Protein AF-A0AAJ0SCK2-F1 (afdb_monomer_lite)

pLDDT: mean 83.74, std 9.67, range [59.34, 94.38]

Sequence (66 aa):
MRLRFFFNHTVEPEQLAKALRQVNFILALETMREDKTLQHEIIKLETSFYWLNELAEILNPYLDVE

Radius of gyration: 14.03 Å; chains: 1; bounding box: 30×28×34 Å

Secondary structure (DSSP, 8-state):
-HHHHHHHHTS-HHHHHHHHHHHHHHHHHHHHS--GGGHHHHHHHHHHHHHHHHHHHHH-TTTT--

Structure (mmCIF, N/CA/C/O backbone):
data_AF-A0AAJ0SCK2-F1
#
_entry.id   AF-A0AAJ0SCK2-F1
#
loop_
_atom_site.group_PDB
_atom_site.id
_atom_site.type_symbol
_atom_site.label_atom_id
_atom_site.label_alt_id
_atom_site.label_comp_id
_atom_site.label_asym_id
_atom_site.label_entity_id
_atom_site.label_seq_id
_atom_site.pdbx_PDB_ins_code
_atom_site.Cartn_x
_atom_site.Cartn_y
_atom_site.Cartn_z
_atom_site.occupancy
_atom_site.B_iso_or_equiv
_atom_site.auth_seq_id
_atom_site.auth_comp_id
_atom_site.auth_asym_id
_atom_site.auth_atom_id
_atom_site.pdbx_PDB_model_num
ATOM 1 N N . MET A 1 1 ? 10.531 14.292 -13.282 1.00 75.88 1 MET A N 1
ATOM 2 C CA . MET A 1 1 ? 11.709 13.400 -13.434 1.00 75.88 1 MET A CA 1
ATOM 3 C C . MET A 1 1 ? 12.078 12.606 -12.176 1.00 75.88 1 MET A C 1
ATOM 5 O O . MET A 1 1 ? 12.422 11.446 -12.330 1.00 75.88 1 MET A O 1
ATOM 9 N N . ARG A 1 2 ? 11.980 13.149 -10.952 1.00 88.31 2 ARG A N 1
ATOM 10 C CA . ARG A 1 2 ? 12.416 12.447 -9.721 1.00 88.31 2 ARG A CA 1
ATOM 11 C C . ARG A 1 2 ? 11.646 11.156 -9.403 1.00 88.31 2 ARG A C 1
ATOM 13 O O . ARG A 1 2 ? 12.276 10.158 -9.088 1.00 88.31 2 ARG A O 1
ATOM 20 N N . LEU A 1 3 ? 10.318 11.154 -9.560 1.00 86.94 3 LEU A N 1
ATOM 21 C CA . LEU A 1 3 ? 9.496 9.953 -9.332 1.00 86.94 3 LEU A CA 1
ATOM 22 C C . LEU A 1 3 ? 9.842 8.823 -10.307 1.00 86.94 3 LEU A C 1
ATOM 24 O O . LEU A 1 3 ? 10.088 7.703 -9.887 1.00 86.94 3 LEU A O 1
ATOM 28 N N . ARG A 1 4 ? 9.954 9.136 -11.604 1.00 87.50 4 ARG A N 1
ATOM 29 C CA . ARG A 1 4 ? 10.349 8.155 -12.626 1.00 87.50 4 ARG A CA 1
ATOM 30 C C . ARG A 1 4 ? 11.722 7.549 -12.340 1.00 87.50 4 ARG A C 1
ATOM 32 O O . ARG A 1 4 ? 11.915 6.365 -12.550 1.00 87.50 4 ARG A O 1
ATOM 39 N N . PHE A 1 5 ? 12.674 8.354 -11.865 1.00 91.94 5 PHE A N 1
ATOM 40 C CA . PHE A 1 5 ? 13.980 7.830 -11.477 1.00 91.94 5 PHE A CA 1
ATOM 41 C C . PHE A 1 5 ? 13.868 6.871 -10.287 1.00 91.94 5 PHE A C 1
ATOM 43 O O . PHE A 1 5 ? 14.382 5.762 -10.372 1.00 91.94 5 PHE A O 1
ATOM 50 N N . PHE A 1 6 ? 13.150 7.274 -9.234 1.00 89.94 6 PHE A N 1
ATOM 51 C CA . PHE A 1 6 ? 12.932 6.470 -8.033 1.00 89.94 6 PHE A CA 1
ATOM 52 C C . PHE A 1 6 ? 12.299 5.106 -8.348 1.00 89.94 6 PHE A C 1
ATOM 54 O O . PHE A 1 6 ? 12.872 4.078 -7.999 1.00 89.94 6 PHE A O 1
ATOM 61 N N . PHE A 1 7 ? 11.183 5.088 -9.081 1.00 87.06 7 PHE A N 1
ATOM 62 C CA . PHE A 1 7 ? 10.484 3.845 -9.430 1.00 87.06 7 PHE A CA 1
ATOM 63 C C . PHE A 1 7 ? 11.267 2.941 -10.386 1.00 87.06 7 PHE A C 1
ATOM 65 O O . PHE A 1 7 ? 11.031 1.742 -10.408 1.00 87.06 7 PHE A O 1
ATOM 72 N N . ASN A 1 8 ? 12.197 3.496 -11.166 1.00 86.31 8 ASN A N 1
ATOM 73 C CA . ASN A 1 8 ? 12.976 2.711 -12.122 1.00 86.31 8 ASN A CA 1
ATOM 74 C C . ASN A 1 8 ? 14.327 2.227 -11.571 1.00 86.31 8 ASN A C 1
ATOM 76 O O . ASN A 1 8 ? 14.928 1.352 -12.183 1.00 86.31 8 ASN A O 1
ATOM 80 N N . HIS A 1 9 ? 14.857 2.839 -10.505 1.00 91.12 9 HIS A N 1
ATOM 81 C CA . HIS A 1 9 ? 16.245 2.595 -10.075 1.00 91.12 9 HIS A CA 1
ATOM 82 C C . HIS A 1 9 ? 16.440 2.461 -8.564 1.00 91.12 9 HIS A C 1
ATOM 84 O O . HIS A 1 9 ? 17.540 2.132 -8.134 1.00 91.12 9 HIS A O 1
ATOM 90 N N . THR A 1 10 ? 15.452 2.804 -7.736 1.00 90.75 10 THR A N 1
ATOM 91 C CA . THR A 1 10 ? 15.628 2.854 -6.273 1.00 90.75 10 THR A CA 1
ATOM 92 C C . THR A 1 10 ? 14.857 1.763 -5.549 1.00 90.75 10 THR A C 1
ATOM 94 O O . THR A 1 10 ? 15.258 1.368 -4.459 1.00 90.75 10 THR A O 1
ATOM 97 N N . VAL A 1 11 ? 13.761 1.276 -6.125 1.00 89.62 11 VAL A N 1
ATOM 98 C CA . VAL A 1 11 ? 12.883 0.317 -5.463 1.00 89.62 11 VAL A CA 1
ATOM 99 C C . VAL A 1 11 ? 12.309 -0.664 -6.472 1.00 89.62 11 VAL A C 1
ATOM 101 O O . VAL A 1 11 ? 11.916 -0.262 -7.565 1.00 89.62 11 VAL A O 1
ATOM 104 N N . GLU A 1 12 ? 12.241 -1.936 -6.090 1.00 93.00 12 GLU A N 1
ATOM 105 C CA . GLU A 1 12 ? 11.535 -2.948 -6.870 1.00 93.00 12 GLU A CA 1
ATOM 106 C C . GLU A 1 12 ? 10.018 -2.718 -6.751 1.00 93.00 12 GLU A C 1
ATOM 108 O O . GLU A 1 12 ? 9.502 -2.707 -5.624 1.00 93.00 12 GLU A O 1
ATOM 113 N N . PRO A 1 13 ? 9.285 -2.534 -7.868 1.00 90.12 13 PRO A N 1
ATOM 114 C CA . PRO A 1 13 ? 7.857 -2.211 -7.841 1.00 90.12 13 PRO A CA 1
ATOM 115 C C . PRO A 1 13 ? 7.024 -3.206 -7.032 1.00 90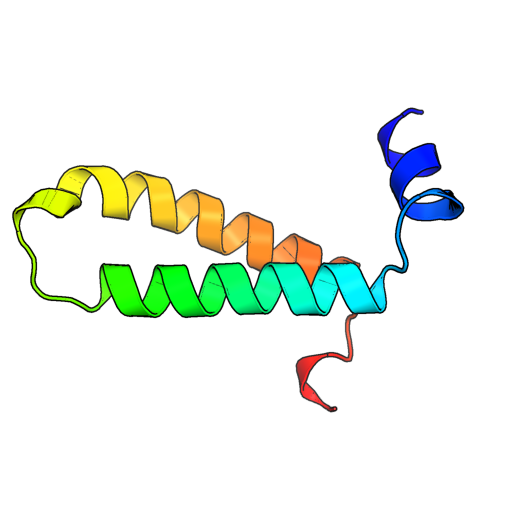.12 13 PRO A C 1
ATOM 117 O O . PRO A 1 13 ? 6.177 -2.80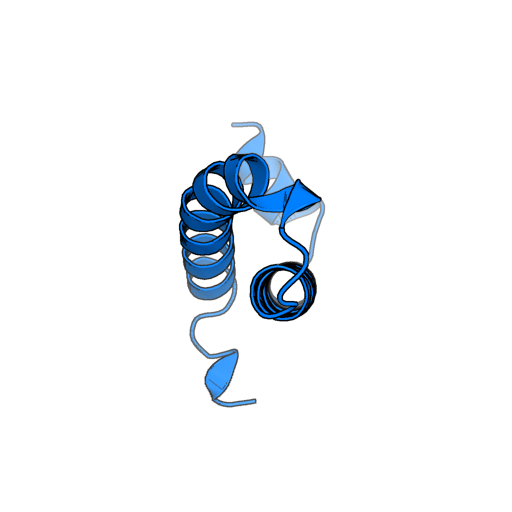1 -6.239 1.00 90.12 13 PRO A O 1
ATOM 120 N N . GLU A 1 14 ? 7.319 -4.499 -7.163 1.00 90.88 14 GLU A N 1
ATOM 121 C CA . GLU A 1 14 ? 6.622 -5.573 -6.453 1.00 90.88 14 GLU A CA 1
ATOM 122 C C . GLU A 1 14 ? 6.818 -5.488 -4.931 1.00 90.88 14 GLU A C 1
ATOM 124 O O . GLU A 1 14 ? 5.861 -5.600 -4.161 1.00 90.88 14 GLU A O 1
ATOM 129 N N . GLN A 1 15 ? 8.051 -5.228 -4.483 1.00 92.06 15 GLN A N 1
ATOM 130 C CA . GLN A 1 15 ? 8.360 -5.082 -3.059 1.00 92.06 15 GLN A CA 1
ATOM 131 C C . GLN A 1 15 ? 7.685 -3.842 -2.473 1.00 92.06 15 GLN A C 1
ATOM 133 O O . GLN A 1 15 ? 7.150 -3.891 -1.364 1.00 92.06 15 GLN A O 1
ATOM 138 N N . LEU A 1 16 ? 7.669 -2.737 -3.226 1.00 93.88 16 LEU A N 1
ATOM 139 C CA . LEU A 1 16 ? 6.977 -1.528 -2.798 1.00 93.88 16 LEU A CA 1
ATOM 140 C C . LEU A 1 16 ? 5.464 -1.746 -2.725 1.00 93.88 16 LEU A C 1
ATOM 142 O O . LEU A 1 16 ? 4.851 -1.343 -1.742 1.00 93.88 16 LEU A O 1
ATOM 146 N N . ALA A 1 17 ? 4.868 -2.416 -3.711 1.00 93.25 17 ALA A N 1
ATOM 147 C CA . ALA A 1 17 ? 3.446 -2.742 -3.701 1.00 93.25 17 ALA A CA 1
ATOM 148 C C . ALA A 1 17 ? 3.069 -3.581 -2.464 1.00 93.25 17 ALA A C 1
ATOM 150 O O . ALA A 1 17 ? 2.101 -3.264 -1.769 1.00 93.25 17 ALA A O 1
ATOM 151 N N . LYS A 1 18 ? 3.889 -4.587 -2.118 1.00 93.25 18 LYS A N 1
ATOM 152 C CA . LYS A 1 18 ? 3.734 -5.396 -0.894 1.00 93.25 18 LYS A CA 1
ATOM 153 C C . LYS A 1 18 ? 3.812 -4.540 0.373 1.00 93.25 18 LYS A C 1
ATOM 155 O O . LYS A 1 18 ? 2.942 -4.650 1.237 1.00 93.25 18 LYS A O 1
ATOM 160 N N . ALA A 1 19 ? 4.797 -3.647 0.467 1.00 93.88 19 ALA A N 1
ATOM 161 C CA . ALA A 1 19 ? 4.943 -2.745 1.610 1.00 93.88 19 ALA A CA 1
ATOM 162 C C . ALA A 1 19 ? 3.751 -1.777 1.751 1.00 93.88 19 ALA A C 1
ATOM 164 O O . ALA A 1 19 ? 3.235 -1.588 2.852 1.00 93.88 19 ALA A O 1
ATOM 165 N N . LEU A 1 20 ? 3.270 -1.203 0.643 1.00 94.38 20 LEU A N 1
ATOM 166 C CA . LEU A 1 20 ? 2.110 -0.304 0.636 1.00 94.38 20 LEU A CA 1
ATOM 167 C C . LEU A 1 20 ? 0.835 -1.019 1.102 1.00 94.38 20 LEU A C 1
ATOM 169 O O . LEU A 1 20 ? 0.095 -0.474 1.922 1.00 94.38 20 LEU A O 1
ATOM 173 N N . ARG A 1 21 ? 0.607 -2.263 0.663 1.00 90.81 21 ARG A N 1
ATOM 174 C CA . ARG A 1 21 ? -0.519 -3.076 1.147 1.00 90.81 21 ARG A CA 1
ATOM 175 C C . ARG A 1 21 ? -0.431 -3.411 2.624 1.00 90.81 21 ARG A C 1
ATOM 177 O O . ARG A 1 21 ? -1.446 -3.356 3.310 1.00 90.81 21 ARG A O 1
ATOM 184 N N . GLN A 1 22 ? 0.758 -3.740 3.125 1.00 91.75 22 GLN A N 1
ATOM 185 C CA . GLN A 1 22 ? 0.956 -3.987 4.554 1.00 91.75 22 GLN A CA 1
ATOM 186 C C . GLN A 1 22 ? 0.611 -2.750 5.385 1.00 91.75 22 GLN A C 1
ATOM 188 O O . GLN A 1 22 ? -0.090 -2.867 6.390 1.00 91.75 22 GLN A O 1
ATOM 193 N N . VAL A 1 23 ? 1.044 -1.566 4.941 1.00 91.06 23 VAL A N 1
ATOM 194 C CA . VAL A 1 23 ? 0.665 -0.299 5.577 1.00 91.06 23 VAL A CA 1
ATOM 195 C C . VAL A 1 23 ? -0.852 -0.126 5.544 1.00 91.06 23 VAL A C 1
ATOM 197 O O . VAL A 1 23 ? -1.446 0.082 6.596 1.00 91.06 23 VAL A O 1
ATOM 200 N N . ASN A 1 24 ? -1.497 -0.294 4.388 1.00 90.38 24 ASN A N 1
ATOM 201 C CA . ASN A 1 24 ? -2.953 -0.186 4.280 1.00 90.38 24 ASN A CA 1
ATOM 202 C C . ASN A 1 24 ? -3.697 -1.167 5.189 1.00 90.38 24 ASN A C 1
ATOM 204 O O . ASN A 1 24 ? -4.654 -0.773 5.850 1.00 90.38 24 ASN A O 1
ATOM 208 N N . PHE A 1 25 ? -3.241 -2.414 5.288 1.00 87.25 25 PHE A N 1
ATOM 209 C CA . PHE A 1 25 ? -3.830 -3.402 6.187 1.00 87.25 25 PHE A CA 1
ATOM 210 C C . PHE A 1 25 ? -3.741 -2.969 7.656 1.00 87.25 25 PHE A C 1
ATOM 212 O O . PHE A 1 25 ? -4.737 -3.025 8.373 1.00 87.25 25 PHE A O 1
ATOM 219 N N . ILE A 1 26 ? -2.578 -2.480 8.098 1.00 86.00 26 ILE A N 1
ATOM 220 C CA . ILE A 1 26 ? -2.401 -1.961 9.461 1.00 86.00 26 ILE A CA 1
ATOM 221 C C . ILE A 1 26 ? -3.316 -0.756 9.698 1.00 86.00 26 ILE A C 1
ATOM 223 O O . ILE A 1 26 ? -3.988 -0.696 10.724 1.00 86.00 26 ILE A O 1
ATOM 227 N N . LEU A 1 27 ? -3.394 0.172 8.742 1.00 84.19 27 LEU A N 1
ATOM 228 C CA . LEU A 1 27 ? -4.276 1.333 8.845 1.00 84.19 27 LEU A CA 1
ATOM 229 C C . LEU A 1 27 ? -5.747 0.919 8.957 1.00 84.19 27 LEU A C 1
ATOM 231 O O . LEU A 1 27 ? -6.453 1.453 9.805 1.00 84.19 27 LEU A O 1
ATOM 235 N N . ALA A 1 28 ? -6.195 -0.058 8.165 1.00 83.94 28 ALA A N 1
ATOM 236 C CA . ALA A 1 28 ? -7.550 -0.597 8.252 1.00 83.94 28 ALA A CA 1
ATOM 237 C C . ALA A 1 28 ? -7.825 -1.261 9.611 1.00 83.94 28 ALA A C 1
ATOM 239 O O . ALA A 1 28 ? -8.895 -1.083 10.184 1.00 83.94 28 ALA A O 1
ATOM 240 N N . LEU A 1 29 ? -6.860 -1.999 10.166 1.00 83.19 29 LEU A N 1
ATOM 241 C CA . LEU A 1 29 ? -7.009 -2.581 11.501 1.00 83.19 29 LEU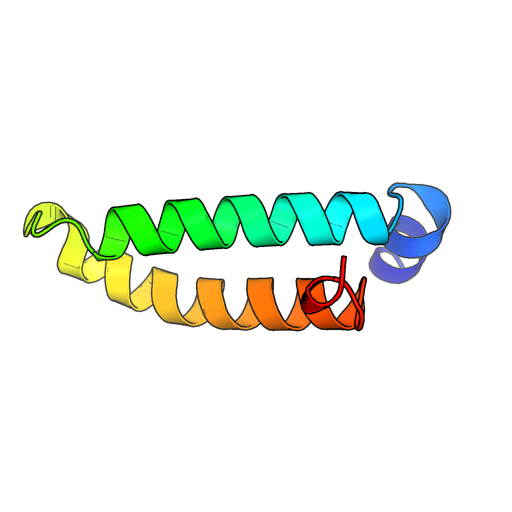 A CA 1
ATOM 242 C C . LEU A 1 29 ? -7.153 -1.508 12.585 1.00 83.19 29 LEU A C 1
ATOM 244 O O . LEU A 1 29 ? -7.977 -1.664 13.485 1.00 83.19 29 LEU A O 1
ATOM 248 N N . GLU A 1 30 ? -6.372 -0.431 12.511 1.00 77.44 30 GLU A N 1
ATOM 249 C CA . GLU A 1 30 ? -6.448 0.665 13.480 1.00 77.44 30 GLU A CA 1
ATOM 250 C C . GLU A 1 30 ? -7.747 1.471 13.337 1.00 77.44 30 GLU A C 1
ATOM 252 O O . GLU A 1 30 ? -8.332 1.847 14.349 1.00 77.44 30 GLU A O 1
ATOM 257 N N . THR A 1 31 ? -8.264 1.679 12.120 1.00 74.56 31 THR A N 1
ATOM 258 C CA . THR A 1 31 ? -9.559 2.361 11.920 1.00 74.56 31 THR A CA 1
ATOM 259 C C . THR A 1 31 ? -10.748 1.517 12.385 1.00 74.56 31 THR A C 1
ATOM 261 O O . THR A 1 31 ? -11.765 2.071 12.795 1.00 74.56 31 THR A O 1
ATOM 264 N N . MET A 1 32 ? -10.630 0.184 12.352 1.00 79.00 32 MET A N 1
ATOM 265 C CA . MET A 1 32 ? -11.642 -0.742 12.874 1.00 79.00 32 MET A CA 1
ATOM 266 C C . MET A 1 32 ? -11.645 -0.843 14.405 1.00 79.00 32 MET A C 1
ATOM 268 O O . MET A 1 32 ? -12.604 -1.366 14.975 1.00 79.00 32 MET A O 1
ATOM 272 N N . ARG A 1 33 ? -10.601 -0.366 15.097 1.00 77.38 33 ARG A N 1
ATOM 273 C CA . ARG A 1 33 ? -10.635 -0.269 16.560 1.00 77.38 33 ARG A CA 1
ATOM 274 C C . ARG A 1 33 ? -11.620 0.828 16.948 1.00 77.38 33 ARG A C 1
ATOM 276 O O . ARG A 1 33 ? -11.501 1.962 16.502 1.00 77.38 33 ARG A O 1
ATOM 283 N N . GLU A 1 34 ? -12.564 0.515 17.834 1.00 68.81 34 GLU A N 1
ATOM 284 C CA . GLU A 1 34 ? -13.566 1.463 18.355 1.00 68.81 34 GLU A CA 1
ATOM 285 C C . GLU A 1 34 ? -12.970 2.527 19.306 1.00 68.81 34 GLU A C 1
ATOM 287 O O . GLU A 1 34 ? -13.633 3.012 20.229 1.00 68.81 34 GLU A O 1
ATOM 292 N N . ASP A 1 35 ? -11.704 2.903 19.110 1.00 72.81 35 ASP A N 1
ATOM 293 C CA . ASP A 1 35 ? -11.068 3.955 19.881 1.00 72.81 35 ASP A CA 1
ATOM 294 C C . ASP A 1 35 ? -11.557 5.325 19.396 1.00 72.81 35 ASP A C 1
ATOM 296 O O . ASP A 1 35 ? -11.205 5.837 18.330 1.00 72.81 35 ASP A O 1
ATOM 300 N N . LYS A 1 36 ? -12.405 5.945 20.219 1.00 65.81 36 LYS A N 1
ATOM 301 C CA . LYS A 1 36 ? -13.022 7.247 19.938 1.00 65.81 36 LYS A CA 1
ATOM 302 C C . LYS A 1 36 ? -12.003 8.386 19.840 1.00 65.81 36 LYS A C 1
ATOM 304 O O . LYS A 1 36 ? -12.359 9.449 19.333 1.00 65.81 36 LYS A O 1
ATOM 309 N N . THR A 1 37 ? -10.765 8.197 20.303 1.00 69.69 37 THR A N 1
ATOM 310 C CA . THR A 1 37 ? -9.726 9.237 20.254 1.00 69.69 37 THR A CA 1
ATOM 311 C C . THR A 1 37 ? -9.227 9.532 18.837 1.00 69.69 37 THR A C 1
ATOM 313 O O . THR A 1 37 ? -8.736 10.633 18.591 1.00 69.69 37 THR A O 1
ATOM 316 N N . LEU A 1 38 ? -9.431 8.618 17.881 1.00 68.00 38 LEU A N 1
ATOM 317 C CA . LEU A 1 38 ? -8.870 8.711 16.529 1.00 68.00 38 LEU A CA 1
ATOM 318 C C . LEU A 1 38 ? -9.864 9.169 15.449 1.00 68.00 38 LEU A C 1
ATOM 320 O O . LEU A 1 38 ? -9.485 9.273 14.288 1.00 68.00 38 LEU A O 1
ATOM 324 N N . GLN A 1 39 ? -11.114 9.512 15.785 1.00 65.31 39 GLN A N 1
ATOM 325 C CA . GLN A 1 39 ? -12.155 9.823 14.782 1.00 65.31 39 GLN A CA 1
ATOM 326 C C . GLN A 1 39 ? -11.771 10.915 13.763 1.00 65.31 39 GLN A C 1
ATOM 328 O O . GLN A 1 39 ? -12.119 10.813 12.589 1.00 65.31 39 GLN A O 1
ATOM 333 N N . HIS A 1 40 ? -11.017 11.939 14.175 1.00 63.97 40 HIS A N 1
ATOM 334 C CA . HIS A 1 40 ? -10.521 12.975 13.257 1.00 63.97 40 HIS A CA 1
ATOM 335 C C . HIS A 1 40 ? -9.329 12.518 12.399 1.00 63.97 40 HIS A C 1
ATOM 337 O O . HIS A 1 40 ? -9.114 13.058 11.312 1.00 63.97 40 HIS A O 1
ATOM 343 N N . GLU A 1 41 ? -8.546 11.548 12.871 1.00 66.69 41 GLU A N 1
ATOM 344 C CA . GLU A 1 41 ? -7.448 10.951 12.105 1.00 66.69 41 GLU A CA 1
ATOM 345 C C . GLU A 1 41 ? -7.973 9.934 11.088 1.00 66.69 41 GLU A C 1
ATOM 347 O O . GLU A 1 41 ? -7.469 9.892 9.967 1.00 66.69 41 GLU A O 1
ATOM 352 N N . ILE A 1 42 ? -9.053 9.216 11.420 1.00 68.25 42 ILE A N 1
ATOM 353 C CA . ILE A 1 42 ? -9.731 8.251 10.539 1.00 68.25 42 ILE A CA 1
ATOM 354 C C . ILE A 1 42 ? -10.154 8.899 9.207 1.00 68.25 42 ILE A C 1
ATOM 356 O O . ILE A 1 42 ? -9.875 8.349 8.146 1.00 68.25 42 ILE A O 1
ATOM 360 N N . ILE A 1 43 ? -10.719 10.114 9.225 1.00 67.44 43 ILE A N 1
ATOM 361 C CA . ILE A 1 43 ? -11.127 10.822 7.991 1.00 67.44 43 ILE A CA 1
ATOM 362 C C . ILE A 1 43 ? -9.917 11.154 7.094 1.00 67.44 43 ILE A C 1
ATOM 364 O O . ILE A 1 43 ? -9.984 11.056 5.868 1.00 67.44 43 ILE A O 1
ATOM 368 N N . LYS A 1 44 ? -8.775 11.533 7.684 1.00 70.44 44 LYS A N 1
ATOM 369 C CA . LYS A 1 44 ? -7.530 11.782 6.925 1.00 70.44 44 LYS A CA 1
ATOM 370 C C . LYS A 1 44 ? -6.918 10.482 6.395 1.00 70.44 44 LYS A C 1
ATOM 372 O O . LYS A 1 44 ? -6.255 10.477 5.352 1.00 70.44 44 LYS A O 1
ATOM 377 N N . LEU A 1 45 ? -7.145 9.388 7.113 1.00 77.00 45 LEU A N 1
ATOM 378 C CA . LEU A 1 45 ? -6.686 8.055 6.760 1.00 77.00 45 LEU A CA 1
ATOM 379 C C . LEU A 1 45 ? -7.454 7.467 5.577 1.00 77.00 45 LEU A C 1
ATOM 381 O O . LEU A 1 45 ? -6.807 6.856 4.740 1.00 77.00 45 LEU A O 1
ATOM 385 N N . GLU A 1 46 ? -8.757 7.716 5.421 1.00 77.94 46 GLU A N 1
ATOM 386 C CA . GLU A 1 46 ? -9.537 7.217 4.269 1.00 77.94 46 GLU A CA 1
ATOM 387 C C . GLU A 1 46 ? -8.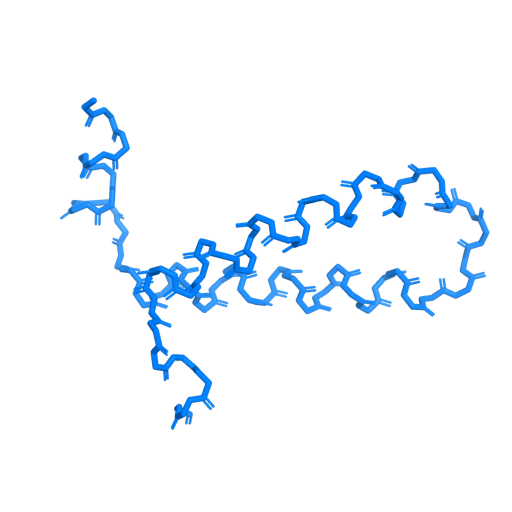964 7.676 2.921 1.00 77.94 46 GLU A C 1
ATOM 389 O O . GLU A 1 46 ? -8.747 6.873 2.013 1.00 77.94 46 GLU A O 1
ATOM 394 N N . THR A 1 47 ? -8.653 8.971 2.799 1.00 83.56 47 THR A N 1
ATOM 395 C CA . THR A 1 47 ? -8.050 9.511 1.567 1.00 83.56 47 THR A CA 1
ATOM 396 C C . THR A 1 47 ? -6.664 8.914 1.327 1.00 83.56 47 THR A C 1
ATOM 398 O O . THR A 1 47 ? -6.305 8.602 0.193 1.00 83.56 47 THR A O 1
ATOM 401 N N . SER A 1 48 ? -5.880 8.738 2.392 1.00 86.12 48 SER A N 1
ATOM 402 C CA . SER A 1 48 ? -4.540 8.154 2.298 1.00 86.12 48 SER A CA 1
ATOM 403 C C . SER A 1 48 ? -4.608 6.679 1.894 1.00 86.12 48 SER A C 1
ATOM 405 O O . SER A 1 48 ? -3.865 6.252 1.016 1.00 86.12 48 SER A O 1
ATOM 407 N N . PHE A 1 49 ? -5.544 5.928 2.477 1.00 87.75 49 PHE A N 1
ATOM 408 C CA . PHE A 1 49 ? -5.800 4.521 2.195 1.00 87.75 49 PHE A CA 1
ATOM 409 C C . PHE A 1 49 ? -6.120 4.301 0.715 1.00 87.75 49 PHE A C 1
ATOM 411 O O . PHE A 1 49 ? -5.496 3.449 0.083 1.00 87.75 49 PHE A O 1
ATOM 418 N N . TYR A 1 50 ? -7.016 5.120 0.149 1.00 89.25 50 TYR A N 1
ATOM 419 C CA . TYR A 1 50 ? -7.351 5.090 -1.277 1.00 89.25 50 TYR A CA 1
ATOM 420 C C . TYR A 1 50 ? -6.098 5.237 -2.153 1.00 89.25 50 TYR A C 1
ATOM 422 O O . TYR A 1 50 ? -5.786 4.344 -2.935 1.00 89.25 50 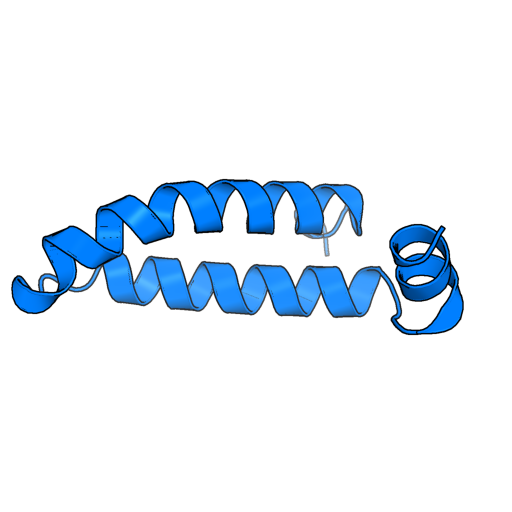TYR A O 1
ATOM 430 N N . TRP A 1 51 ? -5.317 6.310 -1.975 1.00 92.62 51 TRP A N 1
ATOM 431 C CA . TRP A 1 51 ? -4.146 6.557 -2.826 1.00 92.62 51 TRP A CA 1
ATOM 432 C C . TRP A 1 51 ? -3.033 5.520 -2.660 1.00 92.62 51 TRP A C 1
ATOM 434 O O . TRP A 1 51 ? -2.344 5.205 -3.629 1.00 92.62 51 TRP A O 1
ATOM 444 N N . LEU A 1 52 ? -2.845 4.988 -1.451 1.00 93.06 52 LEU A N 1
ATOM 445 C CA . LEU A 1 52 ? -1.876 3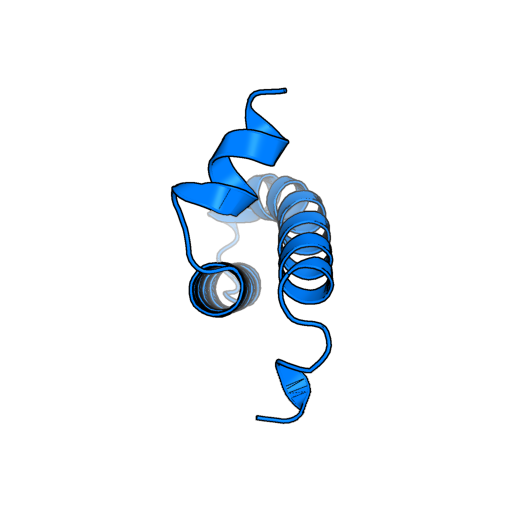.922 -1.197 1.00 93.06 52 LEU A CA 1
ATOM 446 C C . LEU A 1 52 ? -2.290 2.612 -1.881 1.00 93.06 52 LEU A C 1
ATOM 448 O O . LEU A 1 52 ? -1.421 1.904 -2.389 1.00 93.06 52 LEU A O 1
ATOM 452 N N . ASN A 1 53 ? -3.594 2.318 -1.944 1.00 91.44 53 ASN A N 1
ATOM 453 C CA . ASN A 1 53 ? -4.108 1.140 -2.642 1.00 91.44 53 ASN A CA 1
ATOM 454 C C . ASN A 1 53 ? -3.966 1.296 -4.157 1.00 91.44 53 ASN A C 1
ATOM 456 O O . ASN A 1 53 ? -3.390 0.420 -4.795 1.00 91.44 53 ASN A O 1
ATOM 460 N N . GLU A 1 54 ? -4.395 2.435 -4.707 1.00 93.75 54 GLU A N 1
ATOM 461 C CA . GLU A 1 54 ? -4.244 2.746 -6.134 1.00 93.75 54 GLU A CA 1
ATOM 462 C C . GLU A 1 54 ? -2.774 2.659 -6.570 1.00 93.75 54 GLU A C 1
ATOM 464 O O . GLU A 1 54 ? -2.446 2.073 -7.599 1.00 93.75 54 GLU A O 1
ATOM 469 N N . LEU A 1 55 ? -1.848 3.196 -5.765 1.00 93.94 55 LEU A N 1
ATOM 470 C CA . LEU A 1 55 ? -0.422 3.107 -6.069 1.00 93.94 55 LEU A CA 1
ATOM 471 C C . LEU A 1 55 ? 0.091 1.663 -6.003 1.00 93.94 55 LEU A C 1
ATOM 473 O O . LEU A 1 55 ? 0.886 1.271 -6.856 1.00 93.94 55 LEU A O 1
ATOM 477 N N . ALA A 1 56 ? -0.342 0.875 -5.017 1.00 93.12 56 ALA A N 1
ATOM 478 C CA . ALA A 1 56 ? 0.034 -0.533 -4.925 1.00 93.12 56 ALA A CA 1
ATOM 479 C C . ALA A 1 56 ? -0.452 -1.331 -6.145 1.00 93.12 56 ALA A C 1
ATOM 481 O O . ALA A 1 56 ? 0.311 -2.131 -6.682 1.00 93.12 56 ALA A O 1
ATOM 482 N N . GLU A 1 57 ? -1.671 -1.072 -6.618 1.00 93.12 57 GLU A N 1
ATOM 483 C CA . GLU A 1 57 ? -2.243 -1.715 -7.806 1.00 93.12 57 GLU A CA 1
ATOM 484 C C . GLU A 1 57 ? -1.519 -1.299 -9.094 1.00 93.12 57 GLU A C 1
ATOM 486 O O . GLU A 1 57 ? -1.188 -2.146 -9.919 1.00 93.12 57 GLU A O 1
ATOM 491 N N . ILE A 1 58 ? -1.162 -0.018 -9.241 1.00 93.12 58 ILE A N 1
ATOM 492 C CA . ILE A 1 58 ? -0.342 0.456 -10.370 1.00 93.12 58 ILE A CA 1
ATOM 493 C C . ILE A 1 58 ? 1.039 -0.217 -10.380 1.00 93.12 58 ILE A C 1
ATOM 495 O O . ILE A 1 58 ? 1.577 -0.513 -11.450 1.00 93.12 58 ILE A O 1
ATOM 499 N N . LEU A 1 59 ? 1.636 -0.433 -9.204 1.00 91.56 59 LEU A N 1
ATOM 500 C CA . LEU A 1 59 ? 2.964 -1.035 -9.067 1.00 91.56 59 LEU A CA 1
ATOM 501 C C . LEU A 1 59 ? 2.955 -2.554 -9.273 1.00 91.56 59 LEU A C 1
ATOM 503 O O . LEU A 1 59 ? 3.922 -3.089 -9.814 1.00 91.56 59 LEU A O 1
ATOM 507 N N . ASN A 1 60 ? 1.889 -3.241 -8.856 1.00 91.88 60 ASN A N 1
ATOM 508 C CA . ASN A 1 60 ? 1.684 -4.661 -9.113 1.00 91.88 60 ASN A CA 1
ATOM 509 C C . ASN A 1 60 ? 0.184 -4.980 -9.305 1.00 91.88 60 ASN A C 1
ATOM 511 O O . ASN A 1 60 ? -0.509 -5.288 -8.330 1.00 91.88 60 ASN A O 1
ATOM 515 N N . PRO A 1 61 ? -0.306 -4.983 -10.561 1.00 87.62 61 PRO A N 1
ATOM 516 C CA . PRO A 1 61 ? -1.710 -5.265 -10.877 1.00 87.62 61 PRO A CA 1
ATOM 517 C C . PRO A 1 61 ? -2.164 -6.686 -10.523 1.00 87.62 61 PRO A C 1
ATOM 519 O O . PRO A 1 61 ? -3.357 -6.954 -10.443 1.00 87.62 61 PRO A O 1
ATOM 522 N N . TYR A 1 62 ? -1.220 -7.612 -10.338 1.00 83.50 62 TYR A N 1
ATOM 523 C CA . TYR A 1 62 ? -1.489 -9.020 -10.047 1.00 83.50 62 TYR A CA 1
ATOM 524 C C . TYR A 1 62 ? -1.192 -9.376 -8.585 1.00 83.50 62 TYR A C 1
ATOM 526 O O . TYR A 1 62 ? -1.129 -10.548 -8.233 1.00 83.50 62 TYR A O 1
ATOM 534 N N . LEU A 1 63 ? -1.031 -8.382 -7.706 1.00 74.94 63 LEU A N 1
ATOM 535 C CA . LEU A 1 63 ? -0.700 -8.631 -6.302 1.00 74.94 63 LEU A CA 1
ATOM 536 C C . LEU A 1 63 ? -1.811 -9.362 -5.526 1.00 74.94 63 LEU A C 1
ATOM 538 O O . LEU A 1 63 ? -1.530 -9.957 -4.495 1.00 74.94 63 LEU A O 1
ATOM 542 N N . ASP A 1 64 ? -3.062 -9.318 -5.997 1.00 73.25 64 ASP A N 1
ATOM 543 C CA . ASP A 1 64 ? -4.195 -10.059 -5.411 1.00 73.25 64 ASP A CA 1
ATOM 544 C C . ASP A 1 64 ? -4.261 -11.539 -5.807 1.00 73.25 64 ASP A C 1
ATOM 546 O O . ASP A 1 64 ? -5.033 -12.293 -5.216 1.00 73.25 64 ASP A O 1
ATOM 550 N N . VAL A 1 65 ? -3.521 -11.942 -6.841 1.00 74.81 65 VAL A N 1
ATOM 551 C CA . VAL A 1 65 ? -3.539 -13.314 -7.376 1.00 74.81 65 VAL A CA 1
ATOM 552 C C . VAL A 1 65 ? -2.290 -14.124 -7.006 1.00 74.81 65 VAL A C 1
ATOM 554 O O . VAL A 1 65 ? -2.211 -15.293 -7.381 1.00 74.81 65 VAL A O 1
ATOM 557 N N . GLU A 1 66 ? -1.351 -13.527 -6.264 1.00 59.34 66 GLU A N 1
ATOM 558 C CA . GLU A 1 66 ? -0.237 -14.210 -5.575 1.00 59.34 66 GLU A CA 1
ATOM 559 C C . GLU A 1 66 ? -0.659 -14.763 -4.208 1.00 59.34 66 GLU A C 1
ATOM 561 O O . GLU A 1 66 ? -0.256 -15.910 -3.903 1.00 59.34 66 GLU A O 1
#

Foldseek 3Di:
DVVVCCCVPPDQLQVLLVVLVVVLVVLVVVLPPPPPVCPVVNVVSVVVSVVSNVSSCVSPVCNVVD